Protein AF-A0A1N7NIN6-F1 (afdb_monomer_lite)

Secondary structure (DSSP, 8-state):
----EEEESBGGGGGGGGGHHHHHHHTTSEETTEE-STTHHHHHHHHHHHHHHSS----GGGGHHHHHHTT--TTSPP-TTPPPPHHHHHHHHHHHHHHHHHSGGGTT--HHHHIIIIISB-EEEE--SS-EEEEE---GGGGGGGG-SS--SEE--TT-SS-EEEEE--

Organism: NCBI:txid551459

Foldseek 3Di:
DPQDKQKAQFLLLLLLQVCLVVLCVVVVQDDPQHGPDPCSLLVQLQLSVCLQPVDLPDDLSNSQVSCQLSQHHSPDDRDSVDDQDPVSSVSSLVSLLVQLVQLVVNVVPHSVCCNVVRRRWMWIWGDDPAEIEIETAEDPCCVSVVSRPDDSQWHDRSNHRHIYGYHYHD

InterPro domains:
  IPR045538 Contractile injection system tape measure protein [PF19268] (3-165)

Sequence (170 aa):
MKEEFIYIENAGLIILQPFFTTLFEQLNLIEKNDWKFQNHDHKAVLLMHFLVYGDEFFQEDKMILNKILCGFSSDEVINTNILLSSDEKEACEDLLKAVIKHWSVIGNSSIDSLRAMFLQRNGKIELKNENHELWIEGKVFDILLNQIPWGISITKTPWMEGLLFCHFNH

Structure (mmCIF, N/CA/C/O backbone):
data_AF-A0A1N7NIN6-F1
#
_entry.id   AF-A0A1N7NIN6-F1
#
loop_
_atom_site.group_PDB
_atom_site.id
_atom_site.type_symbol
_atom_site.label_atom_id
_atom_site.label_alt_id
_atom_site.label_comp_id
_atom_site.label_asym_id
_atom_site.label_entity_id
_atom_site.label_seq_id
_atom_site.pdbx_PDB_ins_code
_atom_site.Cartn_x
_atom_site.Cartn_y
_atom_site.Cartn_z
_atom_site.occupancy
_atom_site.B_iso_or_equiv
_atom_site.auth_seq_id
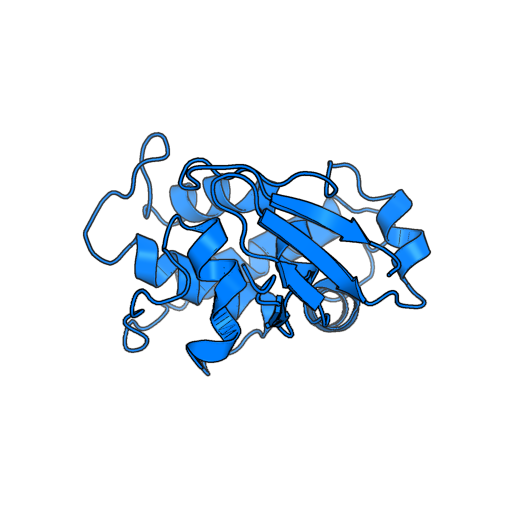_atom_site.auth_comp_id
_atom_site.auth_asym_id
_atom_site.auth_atom_id
_atom_site.pdbx_PDB_model_num
ATOM 1 N N . MET A 1 1 ? -8.952 -28.926 5.086 1.00 43.22 1 MET A N 1
ATOM 2 C CA . MET A 1 1 ? -9.623 -27.646 4.771 1.00 43.22 1 MET A CA 1
ATOM 3 C C . MET A 1 1 ? -9.176 -27.256 3.379 1.00 43.22 1 MET A C 1
ATOM 5 O O . MET A 1 1 ? -8.029 -27.538 3.063 1.00 43.22 1 MET A O 1
ATOM 9 N N . LYS A 1 2 ? -10.063 -26.745 2.520 1.00 45.00 2 LYS A N 1
ATOM 10 C CA . LYS A 1 2 ? -9.624 -26.203 1.227 1.00 45.00 2 LYS A CA 1
ATOM 11 C C . LYS A 1 2 ? -8.787 -24.961 1.527 1.00 45.00 2 LYS A C 1
ATOM 13 O O . LYS A 1 2 ? -9.274 -24.095 2.242 1.00 45.00 2 LYS A O 1
ATOM 18 N N . GLU A 1 3 ? -7.556 -24.918 1.036 1.00 54.94 3 GLU A N 1
ATOM 19 C CA . GLU A 1 3 ? -6.779 -23.680 0.974 1.00 54.94 3 GLU A CA 1
ATOM 20 C C . GLU A 1 3 ? -7.530 -22.753 0.013 1.00 54.94 3 GLU A C 1
ATOM 22 O O . GLU A 1 3 ? -7.647 -23.040 -1.182 1.00 54.94 3 GLU A O 1
ATOM 27 N N . GLU A 1 4 ? -8.173 -21.724 0.558 1.00 79.06 4 GLU A N 1
ATOM 28 C CA . GLU A 1 4 ? -8.932 -20.764 -0.232 1.00 79.06 4 GLU A CA 1
ATOM 29 C C . GLU A 1 4 ? -7.975 -19.656 -0.663 1.00 79.06 4 GLU A C 1
ATOM 31 O O . GLU A 1 4 ? -7.505 -18.852 0.143 1.00 79.06 4 GLU A O 1
ATOM 36 N N . PHE A 1 5 ? -7.623 -19.676 -1.948 1.00 91.50 5 PHE A N 1
ATOM 37 C CA . PHE A 1 5 ? -6.841 -18.613 -2.560 1.00 91.50 5 PHE A CA 1
ATOM 38 C C . PHE A 1 5 ? -7.769 -17.476 -2.978 1.00 91.50 5 PHE A C 1
ATOM 40 O O . PHE A 1 5 ? -8.718 -17.693 -3.734 1.00 91.50 5 PHE A O 1
ATOM 47 N N . ILE A 1 6 ? -7.445 -16.260 -2.546 1.00 94.69 6 ILE A N 1
ATOM 48 C CA . ILE A 1 6 ? -8.106 -15.033 -2.987 1.00 94.69 6 ILE A CA 1
ATOM 49 C C . ILE A 1 6 ? -7.202 -14.336 -3.994 1.00 94.69 6 ILE A C 1
ATOM 51 O O . ILE A 1 6 ? -6.075 -13.965 -3.669 1.00 94.69 6 ILE A O 1
ATOM 55 N N . TYR A 1 7 ? -7.689 -14.152 -5.215 1.00 95.69 7 TYR A N 1
ATOM 56 C CA . TYR A 1 7 ? -6.957 -13.442 -6.259 1.00 95.69 7 TYR A CA 1
ATOM 57 C C . TYR A 1 7 ? -7.116 -11.932 -6.092 1.00 95.69 7 TYR A C 1
ATOM 59 O O . TYR A 1 7 ? -8.213 -11.446 -5.831 1.00 95.69 7 TYR A O 1
ATOM 67 N N . ILE A 1 8 ? -6.016 -11.202 -6.255 1.00 97.19 8 ILE A N 1
ATOM 68 C CA . ILE A 1 8 ? -5.957 -9.742 -6.134 1.00 97.19 8 ILE A CA 1
ATOM 69 C C . ILE A 1 8 ? -5.144 -9.145 -7.284 1.00 97.19 8 ILE A C 1
ATOM 71 O O . ILE A 1 8 ? -4.304 -9.825 -7.869 1.00 97.19 8 ILE A O 1
ATOM 75 N N . GLU A 1 9 ? -5.352 -7.861 -7.571 1.00 97.00 9 GLU A N 1
ATOM 76 C CA . GLU A 1 9 ? -4.693 -7.129 -8.671 1.00 97.00 9 GLU A CA 1
ATOM 77 C C . GLU A 1 9 ? -3.677 -6.081 -8.173 1.00 97.00 9 GLU A C 1
ATOM 79 O O . GLU A 1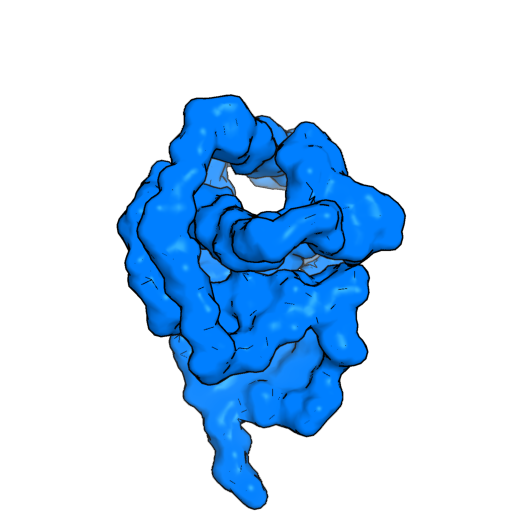 9 ? -2.990 -5.434 -8.965 1.00 97.00 9 GLU A O 1
ATOM 84 N N . ASN A 1 10 ? -3.571 -5.897 -6.854 1.00 97.75 10 ASN A N 1
ATOM 85 C CA . ASN A 1 10 ? -2.755 -4.871 -6.205 1.00 97.75 10 ASN A CA 1
ATOM 86 C C . ASN A 1 10 ? -1.679 -5.448 -5.272 1.00 97.75 10 ASN A C 1
ATOM 88 O O . ASN A 1 10 ? -1.271 -4.799 -4.309 1.00 97.75 10 ASN A O 1
ATOM 92 N N . ALA A 1 11 ? -1.197 -6.661 -5.549 1.00 97.69 11 ALA A N 1
ATOM 93 C CA . ALA A 1 11 ? -0.250 -7.380 -4.696 1.00 97.69 11 ALA A CA 1
ATOM 94 C C . ALA A 1 11 ? 1.057 -6.609 -4.440 1.00 97.69 11 ALA A C 1
ATOM 96 O O . ALA A 1 11 ? 1.710 -6.783 -3.413 1.00 97.69 11 ALA A O 1
ATOM 97 N N . GLY A 1 12 ? 1.419 -5.710 -5.356 1.00 97.38 12 GLY A N 1
ATOM 98 C CA . GLY A 1 12 ? 2.575 -4.836 -5.230 1.00 97.38 12 GLY A CA 1
ATOM 99 C C . GLY A 1 12 ? 2.477 -3.778 -4.130 1.00 97.38 12 GLY A C 1
ATOM 100 O O . GLY A 1 12 ? 3.497 -3.191 -3.777 1.00 97.38 12 GLY A O 1
ATOM 101 N N . LEU A 1 13 ? 1.295 -3.557 -3.541 1.00 98.38 13 LEU A N 1
ATOM 102 C CA . LEU A 1 13 ? 1.093 -2.646 -2.408 1.00 98.38 13 LEU A CA 1
ATOM 103 C C . LEU A 1 13 ? 2.057 -2.932 -1.244 1.00 98.38 13 LEU A C 1
ATOM 105 O O . LEU A 1 13 ? 2.486 -2.002 -0.564 1.00 98.38 13 LEU A O 1
ATOM 109 N N . ILE A 1 14 ? 2.468 -4.192 -1.055 1.00 97.75 14 ILE A N 1
ATOM 110 C CA . ILE A 1 14 ? 3.412 -4.583 0.003 1.00 97.75 14 ILE A CA 1
ATOM 111 C C . ILE A 1 14 ? 4.786 -3.906 -0.119 1.00 97.75 14 ILE A C 1
ATOM 113 O O . ILE A 1 14 ? 5.499 -3.782 0.873 1.00 97.75 14 ILE A O 1
ATOM 117 N N . ILE A 1 15 ? 5.146 -3.388 -1.299 1.00 97.62 15 ILE A N 1
ATOM 118 C CA . ILE A 1 15 ? 6.364 -2.588 -1.498 1.00 97.62 15 ILE A CA 1
ATOM 119 C C . ILE A 1 15 ? 6.334 -1.314 -0.641 1.00 97.62 15 ILE A C 1
ATOM 121 O O . ILE A 1 15 ? 7.384 -0.844 -0.201 1.00 97.62 15 ILE A O 1
ATOM 125 N N . LEU A 1 16 ? 5.140 -0.777 -0.374 1.00 98.31 16 LEU A N 1
ATOM 126 C CA . LEU A 1 16 ? 4.929 0.461 0.373 1.00 98.31 16 LEU A CA 1
ATOM 127 C C . LEU A 1 16 ? 4.846 0.249 1.893 1.00 98.31 16 LEU A C 1
ATOM 129 O O . LEU A 1 16 ? 4.744 1.230 2.628 1.00 98.31 16 LEU A O 1
ATOM 133 N N . GLN A 1 17 ? 4.934 -0.996 2.381 1.00 96.12 17 GLN A N 1
ATOM 134 C CA . GLN A 1 17 ? 4.702 -1.315 3.794 1.00 96.12 17 GLN A CA 1
ATOM 135 C C . GLN A 1 17 ? 5.512 -0.492 4.814 1.00 96.12 17 GLN A C 1
ATOM 137 O O . GLN A 1 17 ? 4.910 -0.064 5.802 1.00 96.12 17 GLN A O 1
ATOM 142 N N . PRO A 1 18 ? 6.804 -0.153 4.589 1.00 96.00 18 PRO A N 1
ATOM 143 C CA . PRO A 1 18 ? 7.564 0.627 5.567 1.00 96.00 18 PRO A CA 1
ATOM 144 C C . PRO A 1 18 ? 7.040 2.056 5.763 1.00 96.00 18 PRO A C 1
ATOM 146 O O . PRO A 1 18 ? 7.405 2.711 6.734 1.00 96.00 18 PRO A O 1
ATOM 149 N N . PHE A 1 19 ? 6.233 2.563 4.827 1.00 97.62 19 PHE A N 1
ATOM 150 C CA . PHE A 1 19 ? 5.827 3.965 4.775 1.00 97.62 19 PHE A CA 1
ATOM 151 C C . PHE A 1 19 ? 4.426 4.209 5.355 1.00 97.62 19 PHE A C 1
ATOM 153 O O . PHE A 1 19 ? 4.066 5.362 5.588 1.00 97.62 19 PHE A O 1
ATOM 160 N N . PHE A 1 20 ? 3.634 3.160 5.615 1.00 98.12 20 PHE A N 1
ATOM 161 C CA . PHE A 1 20 ? 2.240 3.320 6.046 1.00 98.12 20 PHE A CA 1
ATOM 162 C C . PHE A 1 20 ? 2.102 3.985 7.414 1.00 98.12 20 PHE A C 1
ATOM 164 O O . PHE A 1 20 ? 1.288 4.893 7.555 1.00 98.12 20 PHE A O 1
ATOM 171 N N . THR A 1 21 ? 2.913 3.596 8.403 1.00 97.38 21 THR A N 1
ATOM 172 C CA . THR A 1 21 ? 2.879 4.233 9.728 1.00 97.38 21 THR A CA 1
ATOM 173 C C . THR A 1 21 ? 3.152 5.730 9.614 1.00 97.38 21 THR A C 1
ATOM 175 O O . THR A 1 21 ? 2.358 6.530 10.093 1.00 97.38 21 THR A O 1
ATOM 178 N N . THR A 1 22 ? 4.212 6.123 8.902 1.00 97.12 22 THR A N 1
ATOM 179 C CA . THR A 1 22 ? 4.554 7.540 8.716 1.00 97.12 22 THR A CA 1
ATOM 180 C C . THR A 1 22 ? 3.459 8.305 7.974 1.00 97.12 22 THR A C 1
ATOM 182 O O . THR A 1 22 ? 3.112 9.408 8.391 1.00 97.12 22 THR A O 1
ATOM 185 N N . LEU A 1 23 ? 2.875 7.724 6.919 1.00 98.44 23 LEU A N 1
ATOM 186 C CA . LEU A 1 23 ? 1.752 8.339 6.207 1.00 98.44 23 LEU A CA 1
ATOM 187 C C . LEU A 1 23 ? 0.571 8.587 7.149 1.00 98.44 23 LEU A C 1
ATOM 189 O O . LEU A 1 23 ? 0.019 9.683 7.189 1.00 98.44 23 LEU A O 1
ATOM 193 N N . PHE A 1 24 ? 0.173 7.571 7.910 1.00 98.50 24 PHE A N 1
ATOM 194 C CA . PHE A 1 24 ? -1.013 7.652 8.755 1.00 98.50 24 PHE A CA 1
ATOM 195 C C . PHE A 1 24 ? -0.788 8.511 10.002 1.00 98.50 24 PHE A C 1
ATOM 197 O O . PHE A 1 24 ? -1.734 9.141 10.469 1.00 98.50 24 PHE A O 1
ATOM 204 N N . GLU A 1 25 ? 0.440 8.611 10.513 1.00 97.69 25 GLU A N 1
ATOM 205 C CA . GLU A 1 25 ? 0.807 9.601 11.533 1.00 97.69 25 GLU A CA 1
ATOM 206 C C . GLU A 1 25 ? 0.736 11.027 10.973 1.00 97.69 25 GLU A C 1
ATOM 208 O O . GLU A 1 25 ? 0.123 11.895 11.594 1.00 97.69 25 GLU A O 1
ATOM 213 N N . GLN A 1 26 ? 1.295 11.269 9.780 1.00 97.44 26 GLN A N 1
ATOM 214 C CA . GLN A 1 26 ? 1.249 12.577 9.113 1.00 97.44 26 GLN A CA 1
ATOM 215 C C . GLN A 1 26 ? -0.193 13.034 8.858 1.00 97.44 26 GLN A C 1
ATOM 217 O O . GLN A 1 26 ? -0.516 14.206 9.046 1.00 97.44 26 GLN A O 1
ATOM 222 N N . LEU A 1 27 ? -1.066 12.105 8.465 1.00 98.06 27 LEU A N 1
ATOM 223 C CA . LEU A 1 27 ? -2.491 12.355 8.248 1.00 98.06 27 LEU A CA 1
ATOM 224 C C . LEU A 1 27 ? -3.317 12.355 9.542 1.00 98.06 27 LEU A C 1
ATOM 226 O O . LEU A 1 27 ? -4.538 12.489 9.488 1.00 98.06 27 LEU A O 1
ATOM 230 N N . ASN A 1 28 ? -2.674 12.218 10.709 1.00 97.56 28 ASN A N 1
ATOM 231 C CA . ASN A 1 28 ? -3.327 12.181 12.017 1.00 97.56 28 ASN A CA 1
ATOM 232 C C . ASN A 1 28 ? -4.433 11.104 12.094 1.00 97.56 28 ASN A C 1
ATOM 234 O O . ASN A 1 28 ? -5.458 11.287 12.756 1.00 97.56 28 ASN A O 1
ATOM 238 N N . LEU A 1 29 ? -4.231 9.979 11.401 1.00 98.00 29 LEU A N 1
ATOM 239 C CA . LEU A 1 29 ? -5.110 8.814 11.452 1.00 98.00 29 LEU A CA 1
ATOM 240 C C . LEU A 1 29 ? -4.781 7.915 12.642 1.00 98.00 29 LEU A C 1
ATOM 242 O O . LEU A 1 29 ? -5.699 7.369 13.261 1.00 98.00 29 LEU A O 1
ATOM 246 N N . ILE A 1 30 ? -3.492 7.818 12.978 1.00 98.31 30 ILE A N 1
ATOM 247 C CA . ILE A 1 30 ? -2.980 7.025 14.098 1.00 98.31 30 ILE A CA 1
ATOM 248 C C . ILE A 1 30 ? -2.212 7.874 15.115 1.00 98.31 30 ILE A C 1
ATOM 250 O O . ILE A 1 30 ? -1.699 8.947 14.801 1.00 98.31 30 ILE A O 1
ATOM 254 N N . GLU A 1 31 ? -2.120 7.372 16.342 1.00 96.81 31 GLU A N 1
ATOM 255 C CA . GLU A 1 31 ? -1.243 7.872 17.398 1.00 96.81 31 GLU A CA 1
ATOM 256 C C . GLU A 1 31 ? -0.623 6.677 18.126 1.00 96.81 31 GLU A C 1
ATOM 258 O O . GLU A 1 31 ? -1.340 5.803 18.600 1.00 96.81 31 GLU A O 1
ATOM 263 N N . LYS A 1 32 ? 0.715 6.621 18.208 1.00 93.31 32 LYS A N 1
ATOM 264 C CA . LYS A 1 32 ? 1.449 5.488 18.812 1.00 93.31 32 LYS A CA 1
ATOM 265 C C . LYS A 1 32 ? 1.048 4.124 18.224 1.00 93.31 32 LYS A C 1
ATOM 267 O O . LYS A 1 32 ? 0.962 3.145 18.954 1.00 93.31 32 LYS A O 1
ATOM 272 N N . ASN A 1 33 ? 0.863 4.075 16.903 1.00 94.31 33 ASN A N 1
ATOM 273 C CA . ASN A 1 33 ? 0.387 2.922 16.129 1.00 94.31 33 ASN A CA 1
ATOM 274 C C . ASN A 1 33 ? -1.083 2.512 16.326 1.00 94.31 33 ASN A C 1
ATOM 276 O O . ASN A 1 33 ? -1.517 1.586 15.647 1.00 94.31 33 ASN A O 1
ATOM 280 N N . ASP A 1 34 ? -1.868 3.221 17.137 1.00 96.62 34 ASP A N 1
ATOM 281 C CA . ASP A 1 34 ? -3.297 2.941 17.313 1.00 96.62 34 ASP A CA 1
ATOM 282 C C . ASP A 1 34 ? -4.171 3.913 16.512 1.00 96.62 34 ASP A C 1
ATOM 284 O O . ASP A 1 34 ? -3.857 5.100 16.391 1.00 96.62 34 ASP A O 1
ATOM 288 N N . TRP A 1 35 ? -5.295 3.427 15.977 1.00 97.12 35 TRP A N 1
ATOM 289 C CA . TRP A 1 35 ? -6.276 4.249 15.261 1.00 97.12 35 TRP A CA 1
ATOM 290 C C . TRP A 1 35 ? -6.919 5.279 16.197 1.00 97.12 35 TRP A C 1
ATOM 292 O O . TRP A 1 35 ? -7.492 4.928 17.226 1.00 97.12 35 TRP A O 1
ATOM 302 N N . LYS A 1 36 ? -6.855 6.567 15.834 1.00 94.38 36 LYS A N 1
ATOM 303 C CA . LYS A 1 36 ? -7.326 7.652 16.716 1.00 94.38 36 LYS A CA 1
ATOM 304 C C . LYS A 1 36 ? -8.840 7.701 16.865 1.00 94.38 36 LYS A C 1
ATOM 306 O O . LYS A 1 36 ? -9.340 8.004 17.946 1.00 94.38 36 LYS A O 1
ATOM 311 N N . PHE A 1 37 ? -9.560 7.469 15.771 1.00 92.19 37 PHE A N 1
ATOM 312 C CA . PHE A 1 37 ? -11.011 7.599 15.713 1.00 92.19 37 PHE A CA 1
ATOM 313 C C . PHE A 1 37 ? -11.627 6.499 14.853 1.00 92.19 37 PHE A C 1
ATOM 315 O O . PHE A 1 37 ? -10.971 5.902 14.000 1.00 92.19 37 PHE A O 1
ATOM 322 N N . GLN A 1 38 ? -12.923 6.273 15.058 1.00 86.12 38 GLN A N 1
ATOM 323 C CA . GLN A 1 38 ? -13.713 5.377 14.224 1.00 86.12 38 GLN A CA 1
ATOM 324 C C . GLN A 1 38 ? -13.624 5.790 12.745 1.00 86.12 38 GLN A C 1
ATOM 326 O O . GLN A 1 38 ? -13.706 6.978 12.426 1.00 86.12 38 GLN A O 1
ATOM 331 N N . ASN A 1 39 ? -13.520 4.807 11.848 1.00 92.25 39 ASN A N 1
ATOM 332 C CA . ASN A 1 39 ? -13.377 4.963 10.396 1.00 92.25 39 ASN A CA 1
ATOM 333 C C . ASN A 1 39 ? -12.005 5.463 9.905 1.00 92.25 39 ASN A C 1
ATOM 335 O O . ASN A 1 39 ? -11.834 5.651 8.699 1.00 92.25 39 ASN A O 1
ATOM 339 N N . HIS A 1 40 ? -11.023 5.703 10.779 1.00 96.94 40 HIS A N 1
ATOM 340 C CA . HIS A 1 40 ? -9.662 6.044 10.340 1.00 96.94 40 HIS A CA 1
ATOM 341 C C . HIS A 1 40 ? -8.942 4.864 9.684 1.00 96.94 40 HIS A C 1
ATOM 343 O O . HIS A 1 40 ? -8.261 5.033 8.679 1.00 96.94 40 HIS A O 1
ATOM 349 N N . ASP A 1 41 ? -9.156 3.679 10.228 1.00 97.00 41 ASP A N 1
ATOM 350 C CA . ASP A 1 41 ? -8.826 2.370 9.676 1.00 97.00 41 ASP A CA 1
ATOM 351 C C . ASP A 1 41 ? -9.485 2.134 8.301 1.00 97.00 41 ASP A C 1
ATOM 353 O O . ASP A 1 41 ? -8.812 1.767 7.336 1.00 97.00 41 ASP A O 1
ATOM 357 N N . HIS A 1 42 ? -10.774 2.458 8.157 1.00 97.69 42 HIS A N 1
ATOM 358 C CA . HIS A 1 42 ? -11.462 2.428 6.861 1.00 97.69 42 HIS A CA 1
ATOM 359 C C . HIS A 1 42 ? -10.839 3.414 5.864 1.00 97.69 42 HIS A C 1
ATOM 361 O O . HIS A 1 42 ? -10.573 3.062 4.717 1.00 97.69 42 HIS A O 1
ATOM 367 N N . LYS A 1 43 ? -10.562 4.651 6.292 1.00 97.94 43 LYS A N 1
ATOM 368 C CA . LYS A 1 43 ? -9.904 5.656 5.449 1.00 97.94 43 LYS A CA 1
ATOM 369 C C . LYS A 1 43 ? -8.500 5.210 5.032 1.00 97.94 43 LYS A C 1
ATOM 371 O O . LYS A 1 43 ? -8.132 5.398 3.877 1.00 97.94 43 LYS A O 1
ATOM 376 N N . ALA A 1 44 ? -7.739 4.583 5.926 1.00 98.31 44 ALA A N 1
ATOM 377 C CA . ALA A 1 44 ? -6.431 4.015 5.615 1.00 98.31 44 ALA A CA 1
ATOM 378 C C . ALA A 1 44 ? -6.509 2.961 4.499 1.00 98.31 44 ALA A C 1
ATOM 380 O O . ALA A 1 44 ? -5.694 2.993 3.576 1.00 98.31 44 ALA A O 1
ATOM 381 N N . VAL A 1 45 ? -7.533 2.097 4.516 1.00 98.31 45 VAL A N 1
ATOM 382 C CA . VAL A 1 45 ? -7.798 1.140 3.426 1.00 98.31 45 VAL A CA 1
ATOM 383 C C . VAL A 1 45 ? -7.998 1.856 2.080 1.00 98.31 45 VAL A C 1
ATOM 385 O O . VAL A 1 45 ? -7.395 1.450 1.079 1.00 98.31 45 VAL A O 1
ATOM 388 N N . LEU A 1 46 ? -8.778 2.944 2.056 1.00 98.44 46 LEU A N 1
ATOM 389 C CA . LEU A 1 46 ? -9.032 3.738 0.844 1.00 98.44 46 LEU A CA 1
ATOM 390 C C . LEU A 1 46 ? -7.786 4.497 0.361 1.00 98.44 46 LEU A C 1
ATOM 392 O O . LEU A 1 46 ? -7.509 4.533 -0.836 1.00 98.44 46 LEU A O 1
ATOM 396 N N . LEU A 1 47 ? -6.984 5.047 1.275 1.00 98.69 47 LEU A N 1
ATOM 397 C CA . LEU A 1 47 ? -5.711 5.696 0.940 1.00 98.69 47 LEU A CA 1
ATOM 398 C C . LEU A 1 47 ? -4.724 4.705 0.319 1.00 98.69 47 LEU A C 1
ATOM 400 O O . LEU A 1 47 ? -4.075 5.018 -0.678 1.00 98.69 47 LEU A O 1
ATOM 404 N N . MET A 1 48 ? -4.651 3.478 0.846 1.00 98.62 48 MET A N 1
ATOM 405 C CA . MET A 1 48 ? -3.855 2.412 0.234 1.00 98.62 48 MET A CA 1
ATOM 406 C C . MET A 1 48 ? -4.342 2.053 -1.175 1.00 98.62 48 MET A C 1
ATOM 408 O O . MET A 1 48 ? -3.527 1.725 -2.034 1.00 98.62 48 MET A O 1
ATOM 412 N N . HIS A 1 49 ? -5.648 2.138 -1.446 1.00 98.31 49 HIS A N 1
ATOM 413 C CA . HIS A 1 49 ? -6.181 1.944 -2.795 1.00 98.31 49 HIS A CA 1
ATOM 414 C C . HIS A 1 49 ? -5.741 3.085 -3.723 1.00 98.31 49 HIS A C 1
ATOM 416 O O . HIS A 1 49 ? -5.197 2.832 -4.800 1.00 98.31 49 HIS A O 1
ATOM 422 N N . PHE A 1 50 ? -5.871 4.334 -3.267 1.00 98.56 50 PHE A N 1
ATOM 423 C CA . PHE A 1 50 ? -5.428 5.516 -4.008 1.00 98.56 50 PHE A CA 1
ATOM 424 C C . PHE A 1 50 ? -3.917 5.493 -4.315 1.00 98.56 50 PHE A C 1
ATOM 426 O O . PHE A 1 50 ? -3.489 5.882 -5.403 1.00 98.56 50 PHE A O 1
ATOM 433 N N . LEU A 1 51 ? -3.085 4.972 -3.407 1.00 98.75 51 LEU A N 1
ATOM 434 C CA . LEU A 1 51 ? -1.653 4.778 -3.665 1.00 98.75 51 LEU A CA 1
ATOM 435 C C . LEU A 1 51 ? -1.402 3.898 -4.901 1.00 98.75 51 LEU A C 1
ATOM 437 O O . LEU A 1 51 ? -0.530 4.214 -5.711 1.00 98.75 51 LEU A O 1
ATOM 441 N N . VAL A 1 52 ? -2.183 2.830 -5.080 1.00 98.44 52 VAL A N 1
ATOM 442 C CA . VAL A 1 52 ? -2.012 1.880 -6.190 1.00 98.44 52 VAL A CA 1
ATOM 443 C C . VAL A 1 52 ? -2.617 2.394 -7.494 1.00 98.44 52 VAL A C 1
ATOM 445 O O . VAL A 1 52 ? -1.980 2.269 -8.542 1.00 98.44 52 VAL A O 1
ATOM 448 N N . TYR A 1 53 ? -3.825 2.954 -7.451 1.00 97.75 53 TYR A N 1
ATOM 449 C CA . TYR A 1 53 ? -4.598 3.262 -8.661 1.00 97.75 53 TYR A CA 1
ATOM 450 C C . TYR A 1 53 ? -4.608 4.749 -9.033 1.00 97.75 53 TYR A C 1
ATOM 452 O O . TYR A 1 53 ? -4.716 5.076 -10.210 1.00 97.75 53 TYR A O 1
ATOM 460 N N . GLY A 1 54 ? -4.400 5.649 -8.069 1.00 96.94 54 GLY A N 1
ATOM 461 C CA . GLY A 1 54 ? -4.437 7.099 -8.292 1.00 96.94 54 GLY A CA 1
ATOM 462 C C . GLY A 1 54 ? -5.844 7.664 -8.498 1.00 96.94 54 GLY A C 1
ATOM 463 O O . GLY A 1 54 ? -5.987 8.829 -8.864 1.00 96.94 54 GLY A O 1
ATOM 464 N N . ASP A 1 55 ? -6.878 6.860 -8.259 1.00 93.56 55 ASP A N 1
ATOM 465 C CA . ASP A 1 55 ? -8.278 7.250 -8.361 1.00 93.56 55 ASP A CA 1
ATOM 466 C C . ASP A 1 55 ? -9.073 6.855 -7.102 1.00 93.56 55 ASP A C 1
ATOM 468 O O . ASP A 1 55 ? -8.572 6.183 -6.196 1.00 93.56 55 ASP A O 1
ATOM 472 N N . GLU A 1 56 ? -10.308 7.353 -7.027 1.00 92.69 56 GLU A N 1
ATOM 473 C CA . GLU A 1 56 ? -11.247 7.128 -5.921 1.00 92.69 56 GLU A CA 1
ATOM 474 C C . GLU A 1 56 ? -12.349 6.120 -6.320 1.00 92.69 56 GLU A C 1
ATOM 476 O O . GLU A 1 56 ? -13.455 6.138 -5.775 1.00 92.69 56 GLU A O 1
ATOM 481 N N . PHE A 1 57 ? -12.087 5.248 -7.305 1.00 92.06 57 PHE A N 1
ATOM 482 C CA . PHE A 1 57 ? -13.021 4.205 -7.730 1.00 92.06 57 PHE A CA 1
ATOM 483 C C . PHE A 1 57 ? -12.897 2.965 -6.837 1.00 92.06 57 PHE A C 1
ATOM 485 O O . PHE A 1 57 ? -12.379 1.912 -7.212 1.00 92.06 57 PHE A O 1
ATOM 492 N N . PHE A 1 58 ? -13.417 3.094 -5.619 1.00 93.19 58 PHE A N 1
ATOM 493 C CA . PHE A 1 58 ? -13.314 2.050 -4.608 1.00 93.19 58 PHE A CA 1
ATOM 494 C C . PHE A 1 58 ? -14.257 0.878 -4.894 1.00 93.19 58 PHE A C 1
ATOM 496 O O . PHE A 1 58 ? -15.466 0.947 -4.661 1.00 93.19 58 PHE A O 1
ATOM 503 N N . GLN A 1 59 ? -13.676 -0.230 -5.347 1.00 90.12 59 GLN A N 1
ATOM 504 C CA . GLN A 1 59 ? -14.328 -1.536 -5.387 1.00 90.12 59 GLN A CA 1
ATOM 505 C C . GLN A 1 59 ? -13.798 -2.383 -4.232 1.00 90.12 59 GLN A C 1
ATOM 507 O O . GLN A 1 59 ? -12.598 -2.638 -4.128 1.00 90.12 59 GLN A O 1
ATOM 512 N N . GLU A 1 60 ? -14.682 -2.759 -3.315 1.00 87.62 60 GLU A N 1
ATOM 513 C CA . GLU A 1 60 ? -14.289 -3.369 -2.045 1.00 87.62 60 GLU A CA 1
ATOM 514 C C . GLU A 1 60 ? -13.620 -4.741 -2.200 1.00 87.62 60 GLU A C 1
ATOM 516 O O . GLU A 1 60 ? -12.664 -5.060 -1.491 1.00 87.62 60 GLU A O 1
ATOM 521 N N . ASP A 1 61 ? -14.071 -5.516 -3.181 1.00 88.19 61 ASP A N 1
ATOM 522 C CA . ASP A 1 61 ? -13.497 -6.798 -3.587 1.00 88.19 61 ASP A CA 1
ATOM 523 C C . ASP A 1 61 ? -12.034 -6.679 -4.043 1.00 88.19 61 ASP A C 1
ATOM 525 O O . ASP A 1 61 ? -11.267 -7.631 -3.914 1.00 88.19 61 ASP A O 1
ATOM 529 N N . LYS A 1 62 ? -11.604 -5.493 -4.489 1.00 91.88 62 LYS A N 1
ATOM 530 C CA . LYS A 1 62 ? -10.211 -5.205 -4.865 1.00 91.88 62 LYS A CA 1
ATOM 531 C C . LYS A 1 62 ? -9.324 -4.757 -3.704 1.00 91.88 62 LYS A C 1
ATOM 533 O O . LYS A 1 62 ? -8.143 -4.491 -3.913 1.00 91.88 62 LYS A O 1
ATOM 538 N N . MET A 1 63 ? -9.857 -4.649 -2.485 1.00 95.94 63 MET A N 1
ATOM 539 C CA . MET A 1 63 ? -9.140 -4.091 -1.328 1.00 95.94 63 MET A CA 1
ATOM 540 C C . MET A 1 63 ? -8.778 -5.129 -0.261 1.00 95.94 63 MET A C 1
ATOM 542 O O . MET A 1 63 ? -8.403 -4.757 0.847 1.00 95.94 63 MET A O 1
ATOM 546 N N . ILE A 1 64 ? -8.840 -6.425 -0.575 1.00 96.06 64 ILE A N 1
ATOM 547 C CA . ILE A 1 64 ? -8.547 -7.499 0.391 1.00 96.06 64 ILE A CA 1
ATOM 548 C C . ILE A 1 64 ? -7.155 -7.349 1.022 1.00 96.06 64 ILE A C 1
ATOM 550 O O . ILE A 1 64 ? -7.019 -7.449 2.239 1.00 96.06 64 ILE A O 1
ATOM 554 N N . LEU A 1 65 ? -6.122 -7.045 0.229 1.00 97.56 65 LEU A N 1
ATOM 555 C CA . LEU A 1 65 ? -4.779 -6.822 0.771 1.00 97.56 65 LEU A CA 1
ATOM 556 C C . LEU A 1 65 ? -4.730 -5.597 1.696 1.00 97.56 65 LEU A C 1
ATOM 558 O O . LEU A 1 65 ? -4.108 -5.647 2.752 1.00 97.56 65 LEU A O 1
ATOM 562 N N . ASN A 1 66 ? -5.411 -4.514 1.327 1.00 97.94 66 ASN A N 1
ATOM 563 C CA . ASN A 1 66 ? -5.494 -3.292 2.123 1.00 97.94 66 ASN A CA 1
ATOM 564 C C . ASN A 1 66 ? -6.142 -3.572 3.486 1.00 97.94 66 ASN A C 1
ATOM 566 O O . ASN A 1 66 ? -5.628 -3.127 4.508 1.00 97.94 66 ASN A O 1
ATOM 570 N N . LYS A 1 67 ? -7.244 -4.338 3.494 1.00 97.00 67 LYS A N 1
ATOM 571 C CA . LYS A 1 67 ? -7.951 -4.778 4.705 1.00 97.00 67 LYS A CA 1
ATOM 572 C C . LYS A 1 67 ? -7.000 -5.508 5.652 1.00 97.00 67 LYS A C 1
ATOM 574 O O . LYS A 1 67 ? -6.817 -5.061 6.780 1.00 97.00 67 LYS A O 1
ATOM 579 N N . ILE A 1 68 ? -6.314 -6.537 5.149 1.00 95.88 68 ILE A N 1
ATOM 580 C CA . ILE A 1 68 ? -5.343 -7.322 5.927 1.00 95.88 68 ILE A CA 1
ATOM 581 C C . ILE A 1 68 ? -4.253 -6.417 6.499 1.00 95.88 68 ILE A C 1
ATOM 583 O O . ILE A 1 68 ? -3.957 -6.482 7.689 1.00 95.88 68 ILE A O 1
ATOM 587 N N . LEU A 1 69 ? -3.670 -5.543 5.672 1.00 97.56 69 LEU A N 1
ATOM 588 C CA . LEU A 1 69 ? -2.608 -4.637 6.105 1.00 97.56 69 LEU A CA 1
ATOM 589 C C . LEU A 1 69 ? -3.076 -3.655 7.179 1.00 97.56 69 LEU A C 1
ATOM 591 O O . LEU A 1 69 ? -2.240 -3.258 7.979 1.00 97.56 69 LEU A O 1
ATOM 595 N N . CYS A 1 70 ? -4.360 -3.295 7.225 1.00 97.25 70 CYS A N 1
ATOM 596 C CA . CYS A 1 70 ? -4.967 -2.454 8.262 1.00 97.25 70 CYS A CA 1
ATOM 597 C C . CYS A 1 70 ? -5.536 -3.239 9.461 1.00 97.25 70 CYS A C 1
ATOM 599 O O . CYS A 1 70 ? -6.054 -2.612 10.382 1.00 97.25 70 CYS A O 1
ATOM 601 N N . GLY A 1 71 ? -5.419 -4.572 9.480 1.00 95.12 71 GLY A N 1
ATOM 602 C CA . GLY A 1 71 ? -5.889 -5.418 10.584 1.00 95.12 71 GLY A CA 1
ATOM 603 C C . GLY A 1 71 ? -7.334 -5.912 10.473 1.00 95.12 71 GLY A C 1
ATOM 604 O O . GLY A 1 71 ? -7.833 -6.507 11.420 1.00 95.12 71 GLY A O 1
ATOM 605 N N . PHE A 1 72 ? -8.001 -5.697 9.338 1.00 94.25 72 PHE A N 1
ATOM 606 C CA . PHE A 1 72 ? -9.339 -6.233 9.079 1.00 94.25 72 PHE A CA 1
ATOM 607 C C . PHE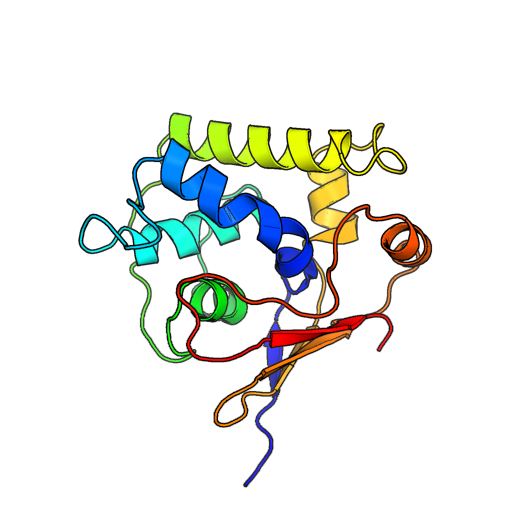 A 1 72 ? -9.277 -7.678 8.577 1.00 94.25 72 PHE A C 1
ATOM 609 O O . PHE A 1 72 ? -8.362 -8.060 7.836 1.00 94.25 72 PHE A O 1
ATOM 616 N N . SER A 1 73 ? -10.316 -8.452 8.884 1.00 90.81 73 SER A N 1
ATOM 617 C CA . SER A 1 73 ? -10.609 -9.700 8.177 1.00 90.81 73 SER A CA 1
ATOM 618 C C . SER A 1 73 ? -10.999 -9.440 6.714 1.00 90.81 73 SER A C 1
ATOM 620 O O . SER A 1 73 ? -11.401 -8.341 6.320 1.00 90.81 73 SER A O 1
ATOM 622 N N . SER A 1 74 ? -10.867 -10.457 5.858 1.00 86.94 74 SER A N 1
ATOM 623 C CA . SER A 1 74 ? -11.173 -10.321 4.426 1.00 86.94 74 SER A CA 1
ATOM 624 C C . SER A 1 74 ? -12.654 -10.032 4.143 1.00 86.94 74 SER A C 1
ATOM 626 O O . SER A 1 74 ? -12.973 -9.384 3.143 1.00 86.94 74 SER A O 1
ATOM 628 N N . ASP A 1 75 ? -13.547 -10.512 5.008 1.00 88.56 75 ASP A N 1
ATOM 629 C CA . ASP A 1 75 ? -15.005 -10.415 4.903 1.00 88.56 75 ASP A CA 1
ATOM 630 C C . ASP A 1 75 ? -15.600 -9.180 5.599 1.00 88.56 75 ASP A C 1
ATOM 632 O O . ASP A 1 75 ? -16.769 -8.859 5.377 1.00 88.56 75 ASP A O 1
ATOM 636 N N . GLU A 1 76 ? -14.808 -8.441 6.379 1.00 92.19 76 GLU A N 1
ATOM 637 C CA . GLU A 1 76 ? -15.250 -7.193 7.004 1.00 92.19 76 GLU A CA 1
ATOM 638 C C . GLU A 1 76 ? -15.555 -6.098 5.979 1.00 92.19 76 GLU A C 1
ATOM 640 O O . GLU A 1 76 ? -14.771 -5.844 5.063 1.00 92.19 76 GLU A O 1
ATOM 645 N N . VAL A 1 77 ? -16.691 -5.418 6.156 1.00 93.81 77 VAL A N 1
ATOM 646 C CA . VAL A 1 77 ? -17.185 -4.416 5.203 1.00 93.81 77 VAL A CA 1
ATOM 647 C C . VAL A 1 77 ? -16.471 -3.083 5.378 1.00 93.81 77 VAL A C 1
ATOM 649 O O . VAL A 1 77 ? -16.469 -2.517 6.470 1.00 93.81 77 VAL A O 1
ATOM 652 N N . ILE A 1 78 ? -15.954 -2.516 4.287 1.00 95.50 78 ILE A N 1
ATOM 653 C CA . ILE A 1 78 ? -15.335 -1.185 4.297 1.00 95.50 78 ILE A CA 1
ATOM 654 C C . ILE A 1 78 ? -16.316 -0.115 3.816 1.00 95.50 78 ILE A C 1
ATOM 656 O O . ILE A 1 78 ? -16.835 -0.170 2.708 1.00 95.50 78 ILE A O 1
ATOM 660 N N . ASN A 1 79 ? -16.524 0.926 4.626 1.00 94.44 79 ASN A N 1
ATOM 661 C CA . ASN A 1 79 ? -17.224 2.135 4.203 1.00 94.44 79 ASN A CA 1
ATOM 662 C C . ASN A 1 79 ? -16.465 2.882 3.084 1.00 94.44 79 ASN A C 1
ATOM 664 O O . ASN A 1 79 ? -15.604 3.719 3.350 1.00 94.44 79 ASN A O 1
ATOM 668 N N . THR A 1 80 ? -16.836 2.617 1.832 1.00 94.19 80 THR A N 1
ATOM 669 C CA . THR A 1 80 ? -16.279 3.253 0.626 1.00 94.19 80 THR A CA 1
ATOM 670 C C . THR A 1 80 ? -16.820 4.657 0.345 1.00 94.19 80 THR A C 1
ATOM 672 O O . THR A 1 80 ? -16.362 5.308 -0.588 1.00 94.19 80 THR A O 1
ATOM 675 N N . ASN A 1 81 ? -17.763 5.163 1.150 1.00 93.50 81 ASN A N 1
ATOM 676 C CA . ASN A 1 81 ? -18.328 6.509 0.975 1.00 93.50 81 ASN A CA 1
ATOM 677 C C . ASN A 1 81 ? -17.484 7.615 1.633 1.00 93.50 81 ASN A C 1
ATOM 679 O O . ASN A 1 81 ? -17.875 8.784 1.620 1.00 93.50 81 ASN A O 1
ATOM 683 N N . ILE A 1 82 ? -16.361 7.263 2.263 1.00 94.94 82 ILE A N 1
ATOM 684 C CA . ILE A 1 82 ? -15.443 8.236 2.855 1.00 94.94 82 ILE A CA 1
ATOM 685 C C . ILE A 1 82 ? -14.710 8.956 1.720 1.00 94.94 82 ILE A C 1
ATOM 687 O O . ILE A 1 82 ? -14.011 8.334 0.927 1.00 94.94 82 ILE A O 1
ATOM 691 N N . LEU A 1 83 ? -14.859 10.279 1.667 1.00 94.62 83 LEU A N 1
ATOM 692 C CA . LEU A 1 83 ? -14.173 11.120 0.690 1.00 94.62 83 LEU A CA 1
ATOM 693 C C . LEU A 1 83 ? -12.725 11.369 1.117 1.00 94.62 83 LEU A C 1
ATOM 695 O O . LEU A 1 83 ? -12.476 11.678 2.289 1.00 94.62 83 LEU A O 1
ATOM 699 N N . LEU A 1 84 ? -11.800 11.287 0.158 1.00 97.50 84 LEU A N 1
ATOM 700 C CA . LEU A 1 84 ? -10.405 11.659 0.368 1.00 97.50 84 LEU A CA 1
ATOM 701 C C . LEU A 1 84 ? -10.217 13.154 0.094 1.00 97.50 84 LEU A C 1
ATOM 703 O O . LEU A 1 84 ? -10.597 13.674 -0.960 1.00 97.50 84 LEU A O 1
ATOM 707 N N . SER A 1 85 ? -9.617 13.867 1.043 1.00 97.94 85 SER A N 1
ATOM 708 C CA . SER A 1 85 ? -9.302 15.285 0.867 1.00 97.94 85 SER A CA 1
ATOM 709 C C . SER A 1 85 ? -8.159 15.484 -0.138 1.00 97.94 85 SER A C 1
ATOM 711 O O . SER A 1 85 ? -7.407 14.561 -0.459 1.00 97.94 85 SER A O 1
ATOM 713 N N . SER A 1 86 ? -8.009 16.704 -0.660 1.00 97.75 86 SER A N 1
ATOM 714 C CA . SER A 1 86 ? -6.873 17.039 -1.529 1.00 97.75 86 SER A CA 1
ATOM 715 C C . SER A 1 86 ? -5.532 16.852 -0.813 1.00 97.75 86 SER A C 1
ATOM 717 O O . SER A 1 86 ? -4.622 16.280 -1.403 1.00 97.75 86 SER A O 1
ATOM 719 N N . ASP A 1 87 ? -5.445 17.249 0.458 1.00 98.06 87 ASP A N 1
ATOM 720 C CA . ASP A 1 87 ? -4.231 17.130 1.275 1.00 98.06 87 ASP A CA 1
ATOM 721 C C . ASP A 1 87 ? -3.867 15.656 1.532 1.00 98.06 87 ASP A C 1
ATOM 723 O O . ASP A 1 87 ? -2.700 15.271 1.500 1.00 98.06 87 ASP A O 1
ATOM 727 N N . GLU A 1 88 ? -4.873 14.801 1.742 1.00 98.56 88 GLU A N 1
ATOM 728 C CA . GLU A 1 88 ? -4.693 13.354 1.908 1.00 98.56 88 GLU A CA 1
ATOM 729 C C . GLU A 1 88 ? -4.149 12.698 0.631 1.00 98.56 88 GLU A C 1
ATOM 731 O O . GLU A 1 88 ? -3.250 11.852 0.687 1.00 98.56 88 GLU A O 1
ATOM 736 N N . LYS A 1 89 ? -4.657 13.120 -0.531 1.00 98.56 89 LYS A N 1
ATOM 737 C CA . LYS A 1 89 ? -4.168 12.666 -1.839 1.00 98.56 89 LYS A CA 1
ATOM 738 C C . LYS A 1 89 ? -2.757 13.173 -2.121 1.00 98.56 89 LYS A C 1
ATOM 740 O O . LYS A 1 89 ? -1.922 12.400 -2.581 1.00 98.56 89 LYS A O 1
ATOM 745 N N . GLU A 1 90 ? -2.464 14.430 -1.800 1.00 98.56 90 GLU A N 1
ATOM 746 C CA . GLU A 1 90 ? -1.120 14.999 -1.939 1.00 98.56 90 GLU A CA 1
ATOM 747 C C . GLU A 1 90 ? -0.098 14.246 -1.077 1.00 98.56 90 GLU A C 1
ATOM 749 O O . GLU A 1 90 ? 0.960 13.870 -1.578 1.00 98.56 90 GLU A O 1
ATOM 754 N N . ALA A 1 91 ? -0.446 13.907 0.169 1.00 98.62 91 ALA A N 1
ATOM 755 C CA . ALA A 1 91 ? 0.407 13.088 1.030 1.00 98.62 91 ALA A CA 1
ATOM 756 C C . ALA A 1 91 ? 0.692 11.695 0.437 1.00 98.62 91 ALA A C 1
ATOM 758 O O . ALA A 1 91 ? 1.808 11.184 0.557 1.00 98.62 91 ALA A O 1
ATOM 759 N N . CYS A 1 92 ? -0.287 11.085 -0.240 1.00 98.75 92 CYS A N 1
ATOM 760 C CA . CYS A 1 92 ? -0.082 9.825 -0.957 1.00 98.75 92 CYS A CA 1
ATOM 761 C C . CYS A 1 92 ? 0.892 9.991 -2.134 1.00 98.75 92 CYS A C 1
ATOM 763 O O . CYS A 1 92 ? 1.811 9.187 -2.294 1.00 98.75 92 CYS A O 1
ATOM 765 N N . GLU A 1 93 ? 0.733 11.041 -2.941 1.00 98.44 93 GLU A N 1
ATOM 766 C CA . GLU A 1 93 ? 1.650 11.339 -4.048 1.00 98.44 93 GLU A CA 1
ATOM 767 C C . GLU A 1 93 ? 3.076 11.620 -3.543 1.00 98.44 93 GLU A C 1
ATOM 769 O O . GLU A 1 93 ? 4.056 11.161 -4.135 1.00 98.44 93 GLU A O 1
ATOM 774 N N . ASP A 1 94 ? 3.219 12.318 -2.417 1.00 98.50 94 ASP A N 1
ATOM 775 C CA . ASP A 1 94 ? 4.514 12.586 -1.792 1.00 98.50 94 ASP A CA 1
ATOM 776 C C . ASP A 1 94 ? 5.183 11.324 -1.239 1.00 98.50 94 ASP A C 1
ATOM 778 O O . ASP A 1 94 ? 6.398 11.159 -1.399 1.00 98.50 94 ASP A O 1
ATOM 782 N N . LEU A 1 95 ? 4.410 10.385 -0.685 1.00 98.62 95 LEU A N 1
ATOM 783 C CA . LEU A 1 95 ? 4.918 9.060 -0.328 1.00 98.62 95 LEU A CA 1
ATOM 784 C C . LEU A 1 95 ? 5.477 8.339 -1.557 1.00 98.62 95 LEU A C 1
ATOM 786 O O . LEU A 1 95 ? 6.586 7.804 -1.502 1.00 98.62 95 LEU A O 1
ATOM 790 N N . LEU A 1 96 ? 4.756 8.341 -2.681 1.00 98.69 96 LEU A N 1
ATOM 791 C CA . LEU A 1 96 ? 5.209 7.675 -3.908 1.00 98.69 96 LEU A CA 1
ATOM 792 C C . LEU A 1 96 ? 6.489 8.321 -4.461 1.00 98.69 96 LEU A C 1
ATOM 794 O O . LEU A 1 96 ? 7.414 7.609 -4.864 1.00 98.69 96 LEU A O 1
ATOM 798 N N . LYS A 1 97 ? 6.615 9.654 -4.394 1.00 98.12 97 LYS A N 1
ATOM 799 C CA . LYS A 1 97 ? 7.875 10.355 -4.715 1.00 98.12 97 LYS A CA 1
ATOM 800 C C . LYS A 1 97 ? 9.009 9.942 -3.778 1.00 98.12 97 LYS A C 1
ATOM 802 O O . LYS A 1 97 ? 10.136 9.743 -4.237 1.00 98.12 97 LYS A O 1
ATOM 807 N N . ALA A 1 98 ? 8.739 9.803 -2.479 1.00 97.38 98 ALA A N 1
ATOM 808 C CA . ALA A 1 98 ? 9.733 9.354 -1.510 1.00 97.38 98 ALA A CA 1
ATOM 809 C C . ALA A 1 98 ? 10.210 7.929 -1.822 1.00 97.38 98 ALA A C 1
ATOM 811 O O . ALA A 1 98 ? 11.415 7.685 -1.846 1.00 97.38 98 ALA A O 1
ATOM 812 N N . VAL A 1 99 ? 9.299 7.012 -2.155 1.00 97.94 99 VAL A N 1
ATOM 813 C CA . VAL A 1 99 ? 9.624 5.638 -2.572 1.00 97.94 99 VAL A CA 1
ATOM 814 C C . VAL A 1 99 ? 10.540 5.631 -3.795 1.00 97.94 99 VAL A C 1
ATOM 816 O O . VAL A 1 99 ? 11.580 4.975 -3.757 1.00 97.94 99 VAL A O 1
ATOM 819 N N . ILE A 1 100 ? 10.217 6.405 -4.839 1.00 97.56 100 ILE A N 1
ATOM 820 C CA . ILE A 1 100 ? 11.054 6.542 -6.048 1.00 97.56 100 ILE A CA 1
ATOM 821 C C . ILE A 1 100 ? 12.446 7.079 -5.693 1.00 97.56 100 ILE A C 1
ATOM 823 O O . ILE A 1 100 ? 13.457 6.580 -6.183 1.00 97.56 100 ILE A O 1
ATOM 827 N N . LYS A 1 101 ? 12.516 8.078 -4.807 1.00 95.81 101 LYS A N 1
ATOM 828 C CA . LYS A 1 101 ? 13.782 8.668 -4.356 1.00 95.81 101 LYS A CA 1
ATOM 829 C C . LYS A 1 101 ? 14.631 7.679 -3.556 1.00 95.81 101 LYS A C 1
ATOM 831 O O . LYS A 1 101 ? 15.849 7.649 -3.724 1.00 95.81 101 LYS A O 1
ATOM 836 N N . HIS A 1 102 ? 14.013 6.905 -2.666 1.00 95.56 102 HIS A N 1
ATOM 837 C CA . HIS A 1 102 ? 14.716 5.931 -1.836 1.00 95.56 102 HIS A CA 1
ATOM 838 C C . HIS A 1 102 ? 15.151 4.707 -2.647 1.00 95.56 102 HIS A C 1
ATOM 840 O O . HIS A 1 102 ? 16.263 4.219 -2.458 1.00 95.56 102 HIS A O 1
ATOM 846 N N . TRP A 1 103 ? 14.334 4.251 -3.596 1.00 96.38 103 TRP A N 1
ATOM 847 C CA . TRP A 1 103 ? 14.681 3.190 -4.536 1.00 96.38 103 TRP A CA 1
ATOM 848 C C . TRP A 1 103 ? 15.393 3.769 -5.766 1.00 96.38 103 TRP A C 1
ATOM 850 O O . TRP A 1 103 ? 14.867 3.811 -6.875 1.00 96.38 103 TRP A O 1
ATOM 860 N N . SER A 1 104 ? 16.630 4.220 -5.556 1.00 91.31 104 SER A N 1
ATOM 861 C CA . SER A 1 104 ? 17.420 5.009 -6.517 1.00 91.31 104 SER A CA 1
ATOM 862 C C . SER A 1 104 ? 17.506 4.429 -7.936 1.00 91.31 104 SER A C 1
ATOM 864 O O . SER A 1 104 ? 17.580 5.185 -8.903 1.00 91.31 104 SER A O 1
ATOM 866 N N . VAL A 1 105 ? 17.451 3.104 -8.079 1.00 94.38 105 VAL A N 1
ATOM 867 C CA . VAL A 1 105 ? 17.482 2.392 -9.367 1.00 94.38 105 VAL A CA 1
ATOM 868 C C . VAL A 1 105 ? 16.304 2.762 -10.268 1.00 94.38 105 VAL A C 1
ATOM 870 O O . VAL A 1 105 ? 16.460 2.819 -11.485 1.00 94.38 105 VAL A O 1
ATOM 873 N N . ILE A 1 106 ? 15.143 3.066 -9.683 1.00 93.31 106 ILE A N 1
ATOM 874 C CA . ILE A 1 106 ? 13.966 3.547 -10.411 1.00 93.31 106 ILE A CA 1
ATOM 875 C C . ILE A 1 106 ? 13.812 5.070 -10.330 1.00 93.31 106 ILE A C 1
ATOM 877 O O . ILE A 1 106 ? 12.776 5.582 -10.739 1.00 93.31 106 ILE A O 1
ATOM 881 N N . GLY A 1 107 ? 14.821 5.803 -9.846 1.00 87.25 107 GLY A N 1
ATOM 882 C CA . GLY A 1 107 ? 14.730 7.222 -9.475 1.00 87.25 107 GLY A CA 1
ATOM 883 C C . GLY A 1 107 ? 14.315 8.195 -10.588 1.00 87.25 107 GLY A C 1
ATOM 884 O O . GLY A 1 107 ? 13.900 9.310 -10.292 1.00 87.25 107 GLY A O 1
ATOM 885 N N . ASN A 1 108 ? 14.390 7.779 -11.856 1.00 89.94 108 ASN A N 1
ATOM 886 C CA . ASN A 1 108 ? 13.924 8.557 -13.013 1.00 89.94 108 ASN A CA 1
ATOM 887 C C . ASN A 1 108 ? 12.489 8.201 -13.456 1.00 89.94 108 ASN A C 1
ATOM 889 O O . ASN A 1 108 ? 12.020 8.701 -14.477 1.00 89.94 108 ASN A O 1
ATOM 893 N N . SER A 1 109 ? 11.808 7.302 -12.743 1.00 94.44 109 SER A N 1
ATOM 894 C CA . SER A 1 109 ? 10.443 6.874 -13.059 1.00 94.44 109 SER A CA 1
ATOM 895 C C . SER A 1 109 ? 9.428 7.921 -12.612 1.00 94.44 109 SER A C 1
ATOM 897 O O . SER A 1 109 ? 9.630 8.611 -11.614 1.00 94.44 109 SER A O 1
ATOM 899 N N . SER A 1 110 ? 8.305 8.014 -13.322 1.00 97.44 110 SER A N 1
ATOM 900 C CA . SER A 1 110 ? 7.134 8.734 -12.825 1.00 97.44 110 SER A CA 1
ATOM 901 C C . SER A 1 110 ? 6.382 7.895 -11.785 1.00 97.44 110 SER A C 1
ATOM 903 O O . SER A 1 110 ? 6.588 6.683 -11.666 1.00 97.44 110 SER A O 1
ATOM 905 N N . ILE A 1 111 ? 5.465 8.538 -11.060 1.00 98.25 111 ILE A N 1
ATOM 906 C CA . ILE A 1 111 ? 4.548 7.854 -10.141 1.00 98.25 111 ILE A CA 1
ATOM 907 C C . ILE A 1 111 ? 3.671 6.850 -10.897 1.00 98.25 111 ILE A C 1
ATOM 909 O O . ILE A 1 111 ? 3.516 5.717 -10.448 1.00 98.25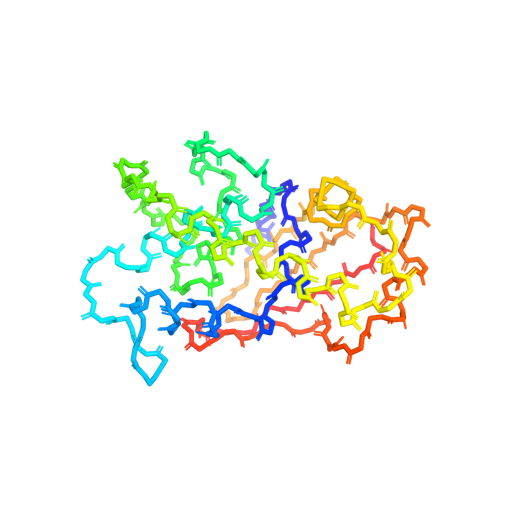 111 ILE A O 1
ATOM 913 N N . ASP A 1 112 ? 3.175 7.217 -12.079 1.00 98.06 112 ASP A N 1
ATOM 914 C CA . ASP A 1 112 ? 2.380 6.311 -12.916 1.00 98.06 112 ASP A CA 1
ATOM 915 C C . ASP A 1 112 ? 3.178 5.071 -13.334 1.00 98.06 112 ASP A C 1
ATOM 917 O O . ASP A 1 112 ? 2.653 3.957 -13.308 1.00 98.06 112 ASP A O 1
ATOM 921 N N . SER A 1 113 ? 4.471 5.230 -13.642 1.00 96.75 113 SER A N 1
ATOM 922 C CA . SER A 1 113 ? 5.357 4.094 -13.909 1.00 96.75 113 SER A CA 1
ATOM 923 C C . SER A 1 113 ? 5.543 3.217 -12.670 1.00 96.75 113 SER A C 1
ATOM 925 O O . SER A 1 113 ? 5.464 1.995 -12.784 1.00 96.75 113 SER A O 1
ATOM 927 N N . LEU A 1 114 ? 5.735 3.803 -11.479 1.00 97.81 114 LEU A N 1
ATOM 928 C CA . LEU A 1 114 ? 5.800 3.042 -10.223 1.00 97.81 114 LEU A CA 1
ATOM 929 C C . LEU A 1 114 ? 4.513 2.228 -10.005 1.00 97.81 114 LEU A C 1
ATOM 931 O O . LEU A 1 114 ? 4.583 1.022 -9.750 1.00 97.81 114 LEU A O 1
ATOM 935 N N . ARG A 1 115 ? 3.348 2.868 -10.162 1.00 98.12 115 ARG A N 1
ATOM 936 C CA . ARG A 1 115 ? 2.031 2.232 -10.041 1.00 98.12 115 ARG A CA 1
ATOM 937 C C . ARG A 1 115 ? 1.887 1.060 -11.008 1.00 98.12 115 ARG A C 1
ATOM 939 O O . ARG A 1 115 ? 1.706 -0.071 -10.563 1.00 98.12 115 ARG A O 1
ATOM 946 N N . ALA A 1 116 ? 2.042 1.303 -12.307 1.00 96.62 116 ALA A N 1
ATOM 947 C CA . ALA A 1 116 ? 1.799 0.305 -13.347 1.00 96.62 116 ALA A CA 1
ATOM 948 C C . ALA A 1 116 ? 2.800 -0.866 -13.324 1.00 96.62 116 ALA A C 1
ATOM 950 O O . ALA A 1 116 ? 2.438 -2.017 -13.582 1.00 96.62 116 ALA A O 1
ATOM 951 N N . MET A 1 117 ? 4.076 -0.592 -13.034 1.00 94.62 117 MET A N 1
ATOM 952 C CA . MET A 1 117 ? 5.127 -1.614 -13.093 1.00 94.62 117 MET A CA 1
ATOM 953 C C . MET A 1 117 ? 5.204 -2.447 -11.811 1.00 94.62 117 MET A C 1
ATOM 955 O O . MET A 1 117 ? 5.445 -3.658 -11.878 1.00 94.62 117 MET A O 1
ATOM 959 N N . PHE A 1 118 ? 5.004 -1.815 -10.651 1.00 96.25 118 PHE A N 1
ATOM 960 C CA . PHE A 1 118 ? 5.328 -2.429 -9.365 1.00 96.25 118 PHE A CA 1
ATOM 961 C C . PHE A 1 118 ? 4.147 -2.582 -8.417 1.00 96.25 118 PHE A C 1
ATOM 963 O O . PHE A 1 118 ? 4.129 -3.588 -7.720 1.00 96.25 118 PHE A O 1
ATOM 970 N N . LEU A 1 119 ? 3.174 -1.665 -8.395 1.00 97.69 119 LEU A N 1
ATOM 971 C CA . LEU A 1 119 ? 2.054 -1.725 -7.441 1.00 97.69 119 LEU A CA 1
ATOM 972 C C . LEU A 1 119 ? 0.849 -2.508 -7.988 1.00 97.69 119 LEU A C 1
ATOM 974 O O . LEU A 1 119 ? 0.301 -3.367 -7.296 1.00 97.69 119 LEU A O 1
ATOM 978 N N . GLN A 1 120 ? 0.477 -2.252 -9.243 1.00 97.06 120 GLN A N 1
ATOM 979 C CA . GLN A 1 120 ? -0.608 -2.921 -9.966 1.00 97.06 120 GLN A CA 1
ATOM 980 C C . GLN A 1 120 ? -0.109 -4.258 -10.520 1.00 97.06 120 GLN A C 1
ATOM 982 O O . GLN A 1 120 ? 0.420 -4.376 -11.637 1.00 97.06 120 GLN A O 1
ATOM 987 N N . ARG A 1 121 ? -0.191 -5.283 -9.677 1.00 94.00 121 ARG A N 1
ATOM 988 C CA . ARG A 1 121 ? 0.318 -6.622 -9.957 1.00 94.00 121 ARG A CA 1
ATOM 989 C C . ARG A 1 121 ? -0.637 -7.664 -9.429 1.00 94.00 121 ARG A C 1
ATOM 991 O O . ARG A 1 121 ? -1.049 -7.595 -8.271 1.00 94.00 121 ARG A O 1
ATOM 998 N N . ASN A 1 122 ? -0.904 -8.658 -10.265 1.00 96.94 122 ASN A N 1
ATOM 999 C CA . ASN A 1 122 ? -1.712 -9.775 -9.836 1.00 96.94 122 ASN A CA 1
ATOM 1000 C C . ASN A 1 122 ? -0.970 -10.586 -8.782 1.00 96.94 122 ASN A C 1
ATOM 1002 O O . ASN A 1 122 ? 0.260 -10.711 -8.779 1.00 96.94 122 ASN A O 1
ATOM 1006 N N . GLY A 1 123 ? -1.755 -11.165 -7.898 1.00 96.94 123 GLY A N 1
ATOM 1007 C CA . GLY A 1 123 ? -1.287 -12.136 -6.944 1.00 96.94 123 GLY A CA 1
ATOM 1008 C C . GLY A 1 123 ? -2.442 -12.946 -6.398 1.00 96.94 123 GLY A C 1
ATOM 1009 O O . GLY A 1 123 ? -3.604 -12.758 -6.765 1.00 96.94 123 GLY A O 1
ATOM 1010 N N . LYS A 1 124 ? -2.106 -13.856 -5.499 1.00 96.75 124 LYS A N 1
ATOM 1011 C CA . LYS A 1 124 ? -3.082 -14.606 -4.722 1.00 96.75 124 LYS A CA 1
ATOM 1012 C C . LYS A 1 124 ? -2.663 -14.633 -3.262 1.00 96.75 124 LYS A C 1
ATOM 1014 O O . LYS A 1 124 ? -1.491 -14.848 -2.955 1.00 96.75 124 LYS A O 1
ATOM 1019 N N . ILE A 1 125 ? -3.628 -14.416 -2.385 1.00 96.25 125 ILE A N 1
ATOM 1020 C CA . ILE A 1 125 ? -3.470 -14.543 -0.945 1.00 96.25 125 ILE A CA 1
ATOM 1021 C C . ILE A 1 125 ? -3.986 -15.918 -0.545 1.00 96.25 125 ILE A C 1
ATOM 1023 O O . ILE A 1 125 ? -5.099 -16.292 -0.905 1.00 96.25 125 ILE A O 1
ATOM 1027 N N . GLU A 1 126 ? -3.183 -16.660 0.199 1.00 95.38 126 GLU A N 1
ATOM 1028 C CA . GLU A 1 126 ? -3.608 -17.856 0.910 1.00 95.38 126 GLU A CA 1
ATOM 1029 C C . GLU A 1 126 ? -3.886 -17.480 2.368 1.00 95.38 126 GLU A C 1
ATOM 1031 O O . GLU A 1 126 ? -2.966 -17.173 3.137 1.00 95.38 126 GLU A O 1
ATOM 1036 N N . LEU A 1 127 ? -5.163 -17.477 2.749 1.00 90.88 127 LEU A N 1
ATOM 1037 C CA . LEU A 1 127 ? -5.561 -17.192 4.123 1.00 90.88 127 LEU A CA 1
ATOM 1038 C C . LEU A 1 127 ? -5.361 -18.436 4.995 1.00 90.88 127 LEU A C 1
ATOM 1040 O O . LEU A 1 127 ? -6.092 -19.420 4.886 1.00 90.88 127 LEU A O 1
ATOM 1044 N N . LYS A 1 128 ? -4.363 -18.383 5.881 1.00 87.12 128 LYS A N 1
ATOM 1045 C CA . LYS A 1 128 ? -4.156 -19.363 6.966 1.00 87.12 128 LYS A CA 1
ATOM 1046 C C . LYS A 1 128 ? -4.571 -18.777 8.316 1.00 87.12 128 LYS A C 1
ATOM 1048 O O . LYS A 1 128 ? -4.768 -17.573 8.427 1.00 87.12 128 LYS A O 1
ATOM 1053 N N . ASN A 1 129 ? -4.649 -19.628 9.341 1.00 77.62 129 ASN A N 1
ATOM 1054 C CA . ASN A 1 129 ? -5.159 -19.259 10.668 1.00 77.62 129 ASN A CA 1
ATOM 1055 C C . ASN A 1 129 ? -4.413 -18.101 11.349 1.00 77.62 129 ASN A C 1
ATOM 1057 O O . ASN A 1 129 ? -5.038 -17.338 12.067 1.00 77.62 129 ASN A O 1
ATOM 1061 N N . GLU A 1 130 ? -3.095 -17.999 11.166 1.00 82.12 130 GLU A N 1
ATOM 1062 C CA . GLU A 1 130 ? -2.289 -16.947 11.807 1.00 82.12 130 GLU A CA 1
ATOM 1063 C C . GLU A 1 130 ? -1.483 -16.167 10.773 1.00 82.12 130 GLU A C 1
ATOM 1065 O O . GLU A 1 130 ? -1.605 -14.954 10.675 1.00 82.12 130 GLU A O 1
ATOM 1070 N N . ASN A 1 131 ? -0.671 -16.857 9.968 1.00 93.56 131 ASN A N 1
ATOM 1071 C CA . ASN A 1 131 ? 0.206 -16.208 8.998 1.00 93.56 131 ASN A CA 1
ATOM 1072 C C . ASN A 1 131 ? -0.266 -16.470 7.574 1.00 93.56 131 ASN A C 1
ATOM 1074 O O . ASN A 1 131 ? -0.359 -17.622 7.155 1.00 93.56 131 ASN A O 1
ATOM 1078 N N . HIS A 1 132 ? -0.532 -15.408 6.828 1.00 94.44 132 HIS A N 1
ATOM 1079 C CA . HIS A 1 132 ? -0.977 -15.501 5.445 1.00 94.44 132 HIS A CA 1
ATOM 1080 C C . HIS A 1 132 ? 0.217 -15.565 4.490 1.00 94.44 132 HIS A C 1
ATOM 1082 O O . HIS A 1 132 ? 1.320 -15.113 4.809 1.00 94.44 132 HIS A O 1
ATOM 1088 N N . GLU A 1 133 ? -0.020 -16.081 3.289 1.00 96.56 133 GLU A N 1
ATOM 1089 C CA . GLU A 1 133 ? 0.967 -16.065 2.209 1.00 96.56 133 GLU A CA 1
ATOM 1090 C C . GLU A 1 133 ? 0.438 -15.259 1.030 1.00 96.56 133 GLU A C 1
ATOM 1092 O O . GLU A 1 133 ? -0.710 -15.418 0.622 1.00 96.56 133 GLU A O 1
ATOM 1097 N N . LEU A 1 134 ? 1.278 -14.399 0.468 1.00 97.44 134 LEU A N 1
ATOM 1098 C CA . LEU A 1 134 ? 1.006 -13.636 -0.738 1.00 97.44 134 LEU A CA 1
ATOM 1099 C C . LEU A 1 134 ? 1.946 -14.107 -1.842 1.00 97.44 134 LEU A C 1
ATOM 1101 O O . LEU A 1 134 ? 3.158 -13.923 -1.759 1.00 97.44 134 LEU A O 1
ATOM 1105 N N . TRP A 1 135 ? 1.376 -14.662 -2.902 1.00 97.06 135 TRP A N 1
ATOM 1106 C CA . TRP A 1 135 ? 2.100 -15.101 -4.089 1.00 97.06 135 TRP A CA 1
ATOM 1107 C C . TRP A 1 135 ? 1.903 -14.068 -5.189 1.00 97.06 135 TRP A C 1
ATOM 1109 O O . TRP A 1 135 ? 0.770 -13.818 -5.603 1.00 97.06 135 TRP A O 1
ATOM 1119 N N . ILE A 1 136 ? 2.991 -13.450 -5.636 1.00 96.00 136 ILE A N 1
ATOM 1120 C CA . ILE A 1 136 ? 2.976 -12.304 -6.546 1.00 96.00 136 ILE A CA 1
ATOM 1121 C C . ILE A 1 136 ? 3.455 -12.767 -7.918 1.00 96.00 136 ILE A C 1
ATOM 1123 O O . ILE A 1 136 ? 4.548 -13.328 -8.034 1.00 96.00 136 ILE A O 1
ATOM 1127 N N . GLU A 1 137 ? 2.648 -12.496 -8.946 1.00 94.62 137 GLU A N 1
ATOM 1128 C CA . GLU A 1 137 ? 2.960 -12.840 -10.335 1.00 94.62 137 GLU A CA 1
ATOM 1129 C C . GLU A 1 137 ? 4.298 -12.218 -10.746 1.00 94.62 137 GLU A C 1
ATOM 1131 O O . GLU A 1 137 ? 4.515 -11.018 -10.542 1.00 94.62 137 GLU A O 1
ATOM 1136 N N . GLY A 1 138 ? 5.185 -13.021 -11.338 1.00 91.00 138 GLY A N 1
ATOM 1137 C CA . GLY A 1 138 ? 6.461 -12.552 -11.883 1.00 91.00 138 GLY A CA 1
ATOM 1138 C C . GLY A 1 138 ? 6.306 -11.625 -13.100 1.00 91.00 138 GLY A C 1
ATOM 1139 O O . GLY A 1 138 ? 5.533 -11.896 -14.016 1.00 91.00 138 GLY A O 1
ATOM 1140 N N . LYS A 1 139 ? 7.086 -10.540 -13.161 1.00 88.81 139 LYS A N 1
ATOM 1141 C CA . LYS A 1 139 ? 7.169 -9.628 -14.320 1.00 88.81 139 LYS A CA 1
ATOM 1142 C C . LYS A 1 139 ? 8.625 -9.370 -14.712 1.00 88.81 139 LYS A C 1
ATOM 1144 O O . LYS A 1 139 ? 9.554 -9.534 -13.929 1.00 88.81 139 LYS A O 1
ATOM 1149 N N . VAL A 1 140 ? 8.827 -8.88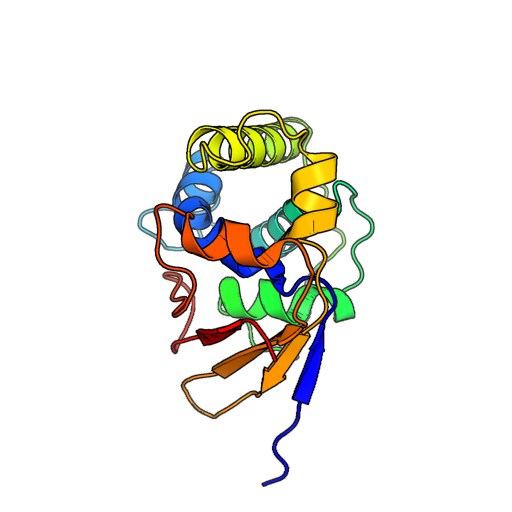7 -15.940 1.00 85.31 140 VAL A N 1
ATOM 1150 C CA . VAL A 1 140 ? 10.162 -8.609 -16.517 1.00 85.31 140 VAL A CA 1
ATOM 1151 C C . VAL A 1 140 ? 10.998 -7.652 -15.653 1.00 85.31 140 VAL A C 1
ATOM 1153 O O . VAL A 1 140 ? 12.217 -7.781 -15.579 1.00 85.31 140 VAL A O 1
ATOM 1156 N N . PHE A 1 141 ? 10.353 -6.702 -14.975 1.00 85.81 141 PHE A N 1
ATOM 1157 C CA . PHE A 1 141 ? 11.027 -5.678 -14.173 1.00 85.81 141 PHE A CA 1
ATOM 1158 C C . PHE A 1 141 ? 11.442 -6.153 -12.770 1.00 85.81 141 PHE A C 1
ATOM 1160 O O . PHE A 1 141 ? 12.042 -5.380 -12.025 1.00 85.81 141 PHE A O 1
ATOM 1167 N N . ASP A 1 142 ? 11.181 -7.412 -12.404 1.00 90.12 142 ASP A N 1
ATOM 1168 C CA . ASP A 1 142 ? 11.415 -7.932 -11.045 1.00 90.12 142 ASP A CA 1
ATOM 1169 C C . ASP A 1 142 ? 12.889 -8.009 -10.672 1.00 90.12 142 ASP A C 1
ATOM 1171 O O . ASP A 1 142 ? 13.240 -7.955 -9.497 1.00 90.12 142 ASP A O 1
ATOM 1175 N N . ILE A 1 143 ? 13.778 -8.011 -11.667 1.00 90.62 143 ILE A N 1
ATOM 1176 C CA . ILE A 1 143 ? 15.217 -7.858 -11.439 1.00 90.62 143 ILE A CA 1
ATOM 1177 C C . ILE A 1 143 ? 15.554 -6.584 -10.645 1.00 90.62 143 ILE A C 1
ATOM 1179 O O . ILE A 1 143 ? 16.558 -6.546 -9.932 1.00 90.62 143 ILE A O 1
ATOM 1183 N N . LEU A 1 144 ? 14.715 -5.547 -10.736 1.00 93.31 144 LEU A N 1
ATOM 1184 C CA . LEU A 1 144 ? 14.889 -4.297 -10.003 1.00 93.31 144 LEU A CA 1
ATOM 1185 C C . LEU A 1 144 ? 14.490 -4.435 -8.528 1.00 93.31 144 LEU A C 1
ATOM 1187 O O . LEU A 1 144 ? 15.053 -3.724 -7.696 1.00 93.31 144 LEU A O 1
ATOM 1191 N N . LEU A 1 145 ? 13.575 -5.355 -8.187 1.00 92.81 145 LEU A N 1
ATOM 1192 C CA . LEU A 1 145 ? 13.150 -5.606 -6.802 1.00 92.81 145 LEU A CA 1
ATOM 1193 C C . LEU A 1 145 ? 14.319 -6.091 -5.937 1.00 92.81 145 LEU A C 1
ATOM 1195 O O . LEU A 1 145 ? 14.380 -5.767 -4.760 1.00 92.81 145 LEU A O 1
ATOM 1199 N N . ASN A 1 146 ? 15.305 -6.773 -6.528 1.00 90.06 146 ASN A N 1
ATOM 1200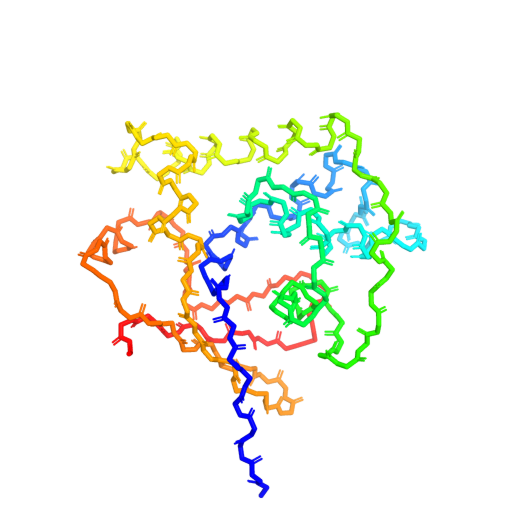 C CA . ASN A 1 146 ? 16.535 -7.180 -5.834 1.00 90.06 146 ASN A CA 1
ATOM 1201 C C . ASN A 1 146 ? 17.401 -5.997 -5.367 1.00 90.06 146 ASN A C 1
ATOM 1203 O O . ASN A 1 146 ? 18.341 -6.186 -4.601 1.00 90.06 146 ASN A O 1
ATOM 1207 N N . GLN A 1 147 ? 17.122 -4.790 -5.862 1.00 93.56 147 GLN A N 1
ATOM 1208 C CA . GLN A 1 147 ? 17.845 -3.565 -5.523 1.00 93.56 147 GLN A CA 1
ATOM 1209 C C . GLN A 1 147 ? 17.009 -2.620 -4.654 1.00 93.56 147 GLN A C 1
ATOM 1211 O O . GLN A 1 147 ? 17.386 -1.462 -4.460 1.00 93.56 147 GLN A O 1
ATOM 1216 N N . ILE A 1 148 ? 15.861 -3.080 -4.154 1.00 94.75 148 ILE A N 1
ATOM 1217 C CA . ILE A 1 148 ? 15.068 -2.301 -3.215 1.00 94.75 148 ILE A CA 1
ATOM 1218 C C . ILE A 1 148 ? 15.796 -2.248 -1.857 1.00 94.75 148 ILE A C 1
ATOM 1220 O O . ILE A 1 148 ? 16.283 -3.275 -1.382 1.00 94.75 148 ILE A O 1
ATOM 1224 N N . PRO A 1 149 ? 15.927 -1.072 -1.217 1.00 94.56 149 PRO A N 1
ATOM 1225 C CA . PRO A 1 149 ? 16.767 -0.947 -0.025 1.00 94.56 149 PRO A CA 1
ATOM 1226 C C . PRO A 1 149 ? 16.095 -1.407 1.279 1.00 94.56 149 PRO A C 1
ATOM 1228 O O . PRO A 1 149 ? 16.696 -1.282 2.344 1.00 94.56 149 PRO A O 1
ATOM 1231 N N . TRP A 1 150 ? 14.868 -1.932 1.223 1.00 95.50 150 TRP A N 1
ATOM 1232 C CA . TRP A 1 150 ? 14.130 -2.455 2.377 1.00 95.50 150 TRP A CA 1
ATOM 1233 C C . TRP A 1 150 ? 13.621 -3.879 2.136 1.00 95.50 150 TRP A C 1
ATOM 1235 O O . TRP A 1 150 ? 13.574 -4.365 1.013 1.00 95.50 150 TRP A O 1
ATOM 1245 N N . GLY A 1 151 ? 13.237 -4.579 3.203 1.00 91.38 151 GLY A N 1
ATOM 1246 C CA . GLY A 1 151 ? 12.673 -5.924 3.091 1.00 91.38 151 GLY A CA 1
ATOM 1247 C C . GLY A 1 151 ? 11.235 -5.908 2.563 1.00 91.38 151 GLY A C 1
ATOM 1248 O O . GLY A 1 151 ? 10.406 -5.140 3.053 1.00 91.38 151 GLY A O 1
ATOM 1249 N N . ILE A 1 152 ? 10.946 -6.786 1.598 1.00 94.81 152 ILE A N 1
ATOM 1250 C CA . ILE A 1 152 ? 9.607 -6.992 1.010 1.00 94.81 152 ILE A CA 1
ATOM 1251 C C . ILE A 1 152 ? 9.137 -8.454 1.062 1.00 94.81 152 ILE A C 1
ATOM 1253 O O . ILE A 1 152 ? 8.061 -8.760 0.568 1.00 94.81 152 ILE A O 1
ATOM 1257 N N . SER A 1 153 ? 9.926 -9.365 1.641 1.00 94.38 153 SER A N 1
ATOM 1258 C CA . SER A 1 153 ? 9.598 -10.797 1.743 1.00 94.38 153 SER A CA 1
ATOM 1259 C C . SER A 1 153 ? 8.705 -11.146 2.934 1.00 94.38 153 SER A C 1
ATOM 1261 O O . SER A 1 153 ? 8.064 -12.192 2.937 1.00 94.38 153 SER A O 1
ATOM 1263 N N . ILE A 1 154 ? 8.672 -10.296 3.960 1.00 95.94 154 ILE A N 1
ATOM 1264 C CA . ILE A 1 154 ? 7.826 -10.460 5.143 1.00 95.94 154 ILE A CA 1
ATOM 1265 C C . ILE A 1 154 ? 7.238 -9.093 5.468 1.00 95.94 154 ILE A C 1
ATOM 1267 O O . ILE A 1 154 ? 7.980 -8.126 5.637 1.00 95.94 154 ILE A O 1
ATOM 1271 N N . THR A 1 155 ? 5.914 -9.027 5.564 1.00 96.25 155 THR A N 1
ATOM 1272 C CA . THR A 1 155 ? 5.177 -7.816 5.926 1.00 96.25 155 THR A CA 1
ATOM 1273 C C . THR A 1 155 ? 4.487 -8.008 7.269 1.00 96.25 155 THR A C 1
ATOM 1275 O O . THR A 1 155 ? 3.837 -9.027 7.513 1.00 96.25 155 THR A O 1
ATOM 1278 N N . LYS A 1 156 ? 4.633 -7.010 8.144 1.00 95.19 156 LYS A N 1
ATOM 1279 C CA . LYS A 1 156 ? 3.966 -6.930 9.442 1.00 95.19 156 LYS A CA 1
ATOM 1280 C C . LYS A 1 156 ? 3.736 -5.466 9.792 1.00 95.19 156 LYS A C 1
ATOM 1282 O O . LYS A 1 156 ? 4.663 -4.784 10.221 1.00 95.19 156 LYS A O 1
ATOM 1287 N N . THR A 1 157 ? 2.515 -4.987 9.591 1.00 96.31 157 THR A N 1
ATOM 1288 C CA . THR A 1 157 ? 2.101 -3.673 10.093 1.00 96.31 157 THR A CA 1
ATOM 1289 C C . THR A 1 157 ? 1.710 -3.783 11.574 1.00 96.31 157 THR A C 1
ATOM 1291 O O . THR A 1 157 ? 1.473 -4.895 12.064 1.00 96.31 157 THR A O 1
ATOM 1294 N N . PRO A 1 158 ? 1.620 -2.660 12.309 1.00 96.56 158 PRO A N 1
ATOM 1295 C CA . PRO A 1 158 ? 1.206 -2.682 13.711 1.00 96.56 158 PRO A CA 1
ATOM 1296 C C . PRO A 1 158 ? -0.211 -3.221 13.950 1.00 96.56 158 PRO A C 1
ATOM 1298 O O . PRO A 1 158 ? -0.498 -3.683 15.049 1.00 96.56 158 PRO A O 1
ATOM 1301 N N . TRP A 1 159 ? -1.079 -3.164 12.937 1.00 96.44 159 TRP A N 1
ATOM 1302 C CA . TRP A 1 159 ? -2.505 -3.490 13.061 1.00 96.44 159 TRP A CA 1
ATOM 1303 C C . TRP A 1 159 ? -2.827 -4.948 12.723 1.00 96.44 159 TRP A C 1
ATOM 1305 O O . TRP A 1 159 ? -3.886 -5.446 13.081 1.00 96.44 159 TRP A O 1
ATOM 1315 N N . MET A 1 160 ? -1.923 -5.646 12.033 1.00 95.12 160 MET A N 1
ATOM 1316 C CA . MET A 1 160 ? -2.106 -7.055 11.682 1.00 95.12 160 MET A CA 1
ATOM 1317 C C . MET A 1 160 ? -2.016 -7.954 12.920 1.00 95.12 160 MET A C 1
ATOM 1319 O O . MET A 1 160 ? -1.156 -7.739 13.776 1.00 95.12 160 MET A O 1
ATOM 1323 N N . GLU A 1 161 ? -2.772 -9.054 12.948 1.00 89.12 161 GLU A N 1
ATOM 1324 C CA . GLU A 1 161 ? -2.632 -10.098 13.977 1.00 89.12 161 GLU A CA 1
ATOM 1325 C C . GLU A 1 161 ? -1.401 -10.987 13.725 1.00 89.12 161 GLU A C 1
ATOM 1327 O O . GLU A 1 161 ? -0.521 -11.094 14.582 1.00 89.12 161 GLU A O 1
ATOM 1332 N N . GLY A 1 162 ? -1.236 -11.512 12.506 1.00 93.00 162 GLY A N 1
ATOM 1333 C CA . GLY A 1 162 ? -0.094 -12.352 12.112 1.00 93.00 162 GLY A CA 1
ATOM 1334 C C . GLY A 1 162 ? 0.838 -11.723 11.078 1.00 93.00 162 GLY A C 1
ATOM 1335 O O . GLY A 1 162 ? 0.807 -10.511 10.860 1.00 93.00 162 GLY A O 1
ATOM 1336 N N . LEU A 1 163 ? 1.726 -12.530 10.498 1.00 96.06 163 LEU A N 1
ATOM 1337 C CA . LEU A 1 163 ? 2.650 -12.127 9.434 1.00 96.06 163 LEU A CA 1
ATOM 1338 C C . LEU A 1 163 ? 2.037 -12.377 8.053 1.00 96.06 163 LEU A C 1
ATOM 1340 O O . LEU A 1 163 ? 1.260 -13.312 7.866 1.00 96.06 163 LEU A O 1
ATOM 1344 N N . LEU A 1 164 ? 2.464 -11.589 7.069 1.00 97.31 164 LEU A N 1
ATOM 1345 C CA . LEU A 1 164 ? 2.241 -11.870 5.655 1.00 97.31 164 LEU A CA 1
ATOM 1346 C C . LEU A 1 164 ? 3.578 -12.222 4.998 1.00 97.31 164 LEU A C 1
ATOM 1348 O O . LEU A 1 164 ? 4.461 -11.368 4.884 1.00 97.31 164 LEU A O 1
ATOM 1352 N N . PHE A 1 165 ? 3.733 -13.473 4.574 1.00 97.31 165 PHE A N 1
ATOM 1353 C CA . PHE A 1 165 ? 4.902 -13.920 3.819 1.00 97.31 165 PHE A CA 1
ATOM 1354 C C . PHE A 1 165 ? 4.694 -13.625 2.336 1.00 97.31 165 PHE A C 1
ATOM 1356 O O . PHE A 1 165 ? 3.729 -14.088 1.735 1.00 97.31 165 PHE A O 1
ATOM 1363 N N . CYS A 1 166 ? 5.583 -12.833 1.748 1.00 96.94 166 CYS A N 1
ATOM 1364 C CA . CYS A 1 166 ? 5.477 -12.386 0.367 1.00 96.94 166 CYS A CA 1
ATOM 1365 C C . CYS A 1 166 ? 6.464 -13.151 -0.514 1.00 96.94 166 CYS A C 1
ATOM 1367 O O . CYS A 1 166 ? 7.682 -13.100 -0.320 1.00 96.94 166 CYS A O 1
ATOM 1369 N N . HIS A 1 167 ? 5.926 -13.806 -1.531 1.00 95.38 167 HIS A N 1
ATOM 1370 C CA . HIS A 1 167 ? 6.658 -14.633 -2.467 1.00 95.38 167 HIS A CA 1
ATOM 1371 C C . HIS A 1 167 ? 6.618 -13.986 -3.855 1.00 95.38 167 HIS A C 1
ATOM 1373 O O . HIS A 1 167 ? 5.586 -13.986 -4.527 1.00 95.38 167 HIS A O 1
ATOM 1379 N N . PHE A 1 168 ? 7.747 -13.421 -4.282 1.00 89.69 168 PHE A N 1
ATOM 1380 C CA . PHE A 1 168 ? 7.920 -12.863 -5.626 1.00 89.69 168 PHE A CA 1
ATOM 1381 C C . PHE A 1 168 ? 8.461 -13.914 -6.600 1.00 89.69 168 PHE A C 1
ATOM 1383 O O . PHE A 1 168 ? 9.266 -14.758 -6.204 1.00 89.69 168 PHE A O 1
ATOM 1390 N N . ASN A 1 169 ? 8.122 -13.770 -7.886 1.00 74.62 169 ASN A N 1
ATOM 1391 C CA . ASN A 1 169 ? 8.538 -14.642 -8.998 1.00 74.62 169 ASN A CA 1
ATOM 1392 C C . ASN A 1 169 ? 7.845 -16.018 -9.025 1.00 74.62 169 ASN A C 1
ATOM 1394 O O . ASN A 1 169 ? 8.500 -17.032 -9.283 1.00 74.62 169 ASN A O 1
ATOM 1398 N N . HIS A 1 170 ? 6.533 -16.042 -8.773 1.00 57.09 170 HIS A N 1
ATOM 1399 C CA . HIS A 1 170 ? 5.696 -17.238 -8.908 1.00 57.09 170 HIS A CA 1
ATOM 1400 C C . HIS A 1 170 ? 4.742 -17.174 -10.097 1.00 57.09 170 HIS A C 1
ATOM 1402 O O . HIS A 1 170 ? 4.434 -16.049 -10.559 1.00 57.09 170 HIS A O 1
#

pLDDT: mean 93.89, std 7.96, range [43.22, 98.75]

Radius of gyration: 15.12 Å; chains: 1; bounding box: 36×45×35 Å